Protein AF-A0A2M6WUZ1-F1 (afdb_monomer_lite)

Secondary structure (DSSP, 8-state):
--HHHHSSBTTBTT----HHHHHHHHHHHHHHHHHTTPPP---TTTS-GGGBSSSSSB-HHHHHHHHHHHHHHHHTT-

InterPro domains:
  IPR036514 SGNH hydrolase superfamily [G3DSA:3.40.50.1110] (6-78)

Structure (mmCIF, N/CA/C/O backbone):
data_AF-A0A2M6WUZ1-F1
#
_entry.id   AF-A0A2M6WUZ1-F1
#
loop_
_atom_site.group_PDB
_atom_site.id
_atom_site.type_symbol
_atom_site.label_atom_id
_atom_site.label_alt_id
_atom_site.label_comp_id
_atom_site.label_asym_id
_atom_site.label_entity_id
_atom_site.label_seq_id
_atom_site.pdbx_PDB_ins_code
_atom_site.Cartn_x
_atom_site.Cartn_y
_atom_site.Cartn_z
_atom_site.occupancy
_atom_site.B_iso_or_equiv
_atom_site.auth_seq_id
_atom_site.auth_comp_id
_atom_site.auth_asym_id
_atom_site.auth_atom_id
_atom_site.pdbx_PDB_model_num
ATOM 1 N N . MET A 1 1 ? 3.548 2.297 -5.074 1.00 91.06 1 MET A N 1
ATOM 2 C CA . MET A 1 1 ? 4.682 1.409 -5.421 1.00 91.06 1 MET A CA 1
ATOM 3 C C . MET A 1 1 ? 5.419 1.977 -6.632 1.00 91.06 1 MET A C 1
ATOM 5 O O . MET A 1 1 ? 4.869 2.852 -7.299 1.00 91.06 1 MET A O 1
ATOM 9 N N . ASP A 1 2 ? 6.613 1.474 -6.941 1.00 96.06 2 ASP A N 1
ATOM 10 C CA . ASP A 1 2 ? 7.386 1.878 -8.120 1.00 96.06 2 ASP A CA 1
ATOM 11 C C . ASP A 1 2 ? 7.074 0.977 -9.328 1.00 96.06 2 ASP A C 1
ATOM 13 O O . ASP A 1 2 ? 7.694 -0.069 -9.528 1.00 96.06 2 ASP A O 1
ATOM 17 N N . GLU A 1 3 ? 6.114 1.400 -10.154 1.00 96.38 3 GLU A N 1
ATOM 18 C CA . GLU A 1 3 ? 5.687 0.644 -11.341 1.00 96.38 3 GLU A CA 1
ATOM 19 C C . GLU A 1 3 ? 6.785 0.45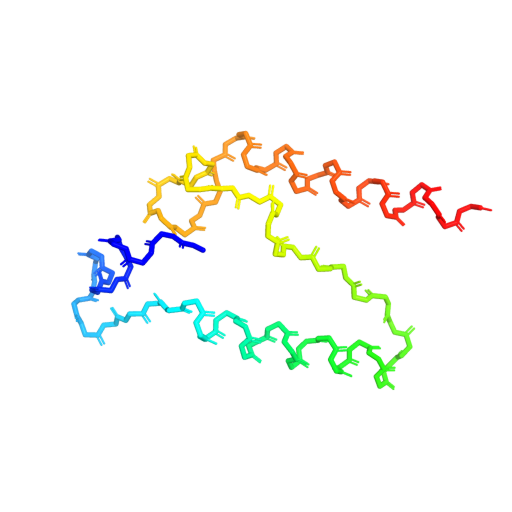2 -12.390 1.00 96.38 3 GLU A C 1
ATOM 21 O O . GLU A 1 3 ? 6.722 -0.506 -13.160 1.00 96.38 3 GLU A O 1
ATOM 26 N N . SER A 1 4 ? 7.830 1.290 -12.387 1.00 96.25 4 SER A N 1
ATOM 27 C CA . SER A 1 4 ? 8.971 1.104 -13.292 1.00 96.25 4 SER A CA 1
ATOM 28 C C . SER A 1 4 ? 9.735 -0.200 -13.029 1.00 96.25 4 SER A C 1
ATOM 30 O O . SER A 1 4 ? 10.488 -0.656 -13.888 1.00 96.25 4 SER A O 1
ATOM 32 N N . LYS A 1 5 ? 9.518 -0.819 -11.859 1.00 95.38 5 LYS A N 1
ATOM 33 C CA . LYS A 1 5 ? 10.133 -2.082 -11.432 1.00 95.38 5 LYS A CA 1
ATOM 34 C C . LYS A 1 5 ? 9.141 -3.239 -11.322 1.00 95.38 5 LYS A C 1
ATOM 36 O O . LYS A 1 5 ? 9.573 -4.370 -11.121 1.00 95.38 5 LYS A O 1
ATOM 41 N N . THR A 1 6 ? 7.836 -2.979 -11.427 1.00 96.50 6 THR A N 1
ATOM 42 C CA . THR A 1 6 ? 6.787 -3.989 -11.204 1.00 96.50 6 THR A CA 1
ATOM 43 C C . THR A 1 6 ? 5.885 -4.238 -12.410 1.00 96.50 6 THR A C 1
ATOM 45 O O . THR A 1 6 ? 4.981 -5.071 -12.313 1.00 96.50 6 THR A O 1
ATOM 48 N N . THR A 1 7 ? 6.130 -3.569 -13.541 1.00 96.38 7 THR A N 1
ATOM 49 C CA . THR A 1 7 ? 5.332 -3.686 -14.772 1.00 96.38 7 THR A CA 1
ATOM 50 C C . THR A 1 7 ? 6.235 -3.969 -15.987 1.00 96.38 7 THR A C 1
ATOM 52 O O . THR A 1 7 ? 6.546 -3.054 -16.751 1.00 96.38 7 THR A O 1
ATOM 55 N N . PRO A 1 8 ? 6.669 -5.226 -16.199 1.00 95.50 8 PRO A N 1
ATOM 56 C CA . PRO A 1 8 ? 6.347 -6.415 -15.407 1.00 95.50 8 PRO A CA 1
ATOM 57 C C . PRO A 1 8 ? 7.311 -6.646 -14.232 1.00 95.50 8 PRO A C 1
ATOM 59 O O . PRO A 1 8 ? 8.354 -6.004 -14.129 1.00 95.50 8 PRO A O 1
ATOM 62 N N . ILE A 1 9 ? 6.976 -7.583 -13.338 1.00 93.94 9 ILE A N 1
ATOM 63 C CA . ILE A 1 9 ? 7.857 -7.946 -12.217 1.00 93.94 9 ILE A CA 1
ATOM 64 C C . ILE A 1 9 ? 9.088 -8.737 -12.710 1.00 93.94 9 ILE A C 1
ATOM 66 O O . ILE A 1 9 ? 8.948 -9.589 -13.594 1.00 93.94 9 ILE A O 1
ATOM 70 N N . PRO A 1 10 ? 10.288 -8.551 -12.122 1.00 91.88 10 PRO A N 1
ATOM 71 C CA . PRO A 1 10 ? 11.534 -9.091 -12.683 1.00 91.88 10 PRO A CA 1
ATOM 72 C C . PRO A 1 10 ? 11.608 -10.622 -12.745 1.00 91.88 10 PRO A C 1
ATOM 74 O O . PRO A 1 10 ? 12.340 -11.177 -13.559 1.00 91.88 10 PRO A O 1
ATOM 77 N N . TRP A 1 11 ? 10.867 -11.317 -11.877 1.00 92.00 11 TRP A N 1
ATOM 78 C CA . TRP A 1 11 ? 10.861 -12.782 -11.785 1.00 92.00 11 TRP A CA 1
ATOM 79 C C . TRP A 1 11 ? 9.720 -13.453 -12.564 1.00 92.00 11 TRP A C 1
ATOM 81 O O . TRP A 1 11 ? 9.656 -14.681 -12.603 1.00 92.00 11 TRP A O 1
ATOM 91 N N . ASN A 1 12 ? 8.795 -12.685 -13.150 1.00 94.81 12 ASN A N 1
ATOM 92 C CA . ASN A 1 12 ? 7.727 -13.210 -14.000 1.00 94.81 12 ASN A CA 1
ATOM 93 C C . ASN A 1 12 ? 7.197 -12.108 -14.927 1.00 94.81 12 ASN A C 1
ATOM 95 O O . ASN A 1 12 ? 6.381 -11.284 -14.518 1.00 94.81 12 ASN A O 1
ATOM 99 N N . THR A 1 13 ? 7.616 -12.137 -16.191 1.00 95.06 13 THR A N 1
ATOM 100 C CA . THR A 1 13 ? 7.262 -11.111 -17.180 1.00 95.06 13 THR A CA 1
ATOM 101 C C . THR A 1 13 ? 5.789 -11.115 -17.594 1.00 95.06 13 THR A C 1
ATOM 103 O O . THR A 1 13 ? 5.322 -10.126 -18.149 1.00 95.06 13 THR A O 1
ATOM 106 N N . ASP A 1 14 ? 5.042 -12.180 -17.288 1.00 97.69 14 ASP A N 1
ATOM 107 C CA . ASP A 1 14 ? 3.598 -12.273 -17.546 1.00 97.69 14 ASP A CA 1
ATOM 108 C C . ASP A 1 14 ? 2.764 -11.649 -16.414 1.00 97.69 14 ASP A C 1
ATOM 110 O O . ASP A 1 14 ? 1.533 -11.606 -16.482 1.00 97.69 14 ASP A O 1
ATOM 114 N N . LYS A 1 15 ? 3.413 -11.188 -15.337 1.00 95.88 15 LYS A N 1
ATOM 115 C CA . LYS A 1 15 ? 2.758 -10.578 -14.179 1.00 95.88 15 LYS A CA 1
ATOM 116 C C . LYS A 1 15 ? 3.190 -9.132 -14.009 1.00 95.88 15 LYS A C 1
ATOM 118 O O . LYS A 1 15 ? 4.349 -8.770 -14.183 1.00 95.88 15 LYS A O 1
ATOM 123 N N . SER A 1 16 ? 2.238 -8.296 -13.617 1.00 96.62 16 SER A N 1
ATOM 124 C CA . SER A 1 16 ? 2.483 -6.901 -13.268 1.00 96.62 16 SER A CA 1
ATOM 125 C C . SER A 1 16 ? 1.734 -6.538 -12.000 1.00 96.62 16 SER A C 1
ATOM 127 O O . SER A 1 16 ? 0.623 -7.022 -11.766 1.00 96.62 16 SER A O 1
ATOM 129 N N . TYR A 1 17 ? 2.328 -5.662 -11.202 1.00 95.56 17 TYR A N 1
ATOM 130 C CA . TYR A 1 17 ? 1.643 -4.996 -10.105 1.00 95.56 17 TYR A CA 1
ATOM 131 C C . TYR A 1 17 ? 1.504 -3.522 -10.466 1.00 95.56 17 TYR A C 1
ATOM 133 O O . TYR A 1 17 ? 2.497 -2.877 -10.793 1.00 95.56 17 TYR A O 1
ATOM 141 N N . THR A 1 18 ? 0.272 -3.005 -10.416 1.00 96.56 18 THR A N 1
ATOM 142 C CA . THR A 1 18 ? -0.072 -1.616 -10.776 1.00 96.56 18 THR A CA 1
ATOM 143 C C . THR A 1 18 ? -0.721 -0.874 -9.604 1.00 96.56 18 THR A C 1
ATOM 145 O O . THR A 1 18 ? -1.401 -1.477 -8.767 1.00 96.56 18 THR A O 1
ATOM 148 N N . ASN A 1 19 ? -0.478 0.431 -9.491 1.00 95.94 19 ASN A N 1
ATOM 149 C CA . ASN A 1 19 ? -1.028 1.273 -8.431 1.00 95.94 19 ASN A CA 1
ATOM 150 C C . ASN A 1 19 ? -2.555 1.341 -8.553 1.00 95.94 19 ASN A C 1
ATOM 152 O O . ASN A 1 19 ? -3.245 1.457 -7.546 1.00 95.94 19 ASN A O 1
ATOM 156 N N . GLU A 1 20 ? -3.093 1.175 -9.765 1.00 96.94 20 GLU A N 1
ATOM 157 C CA . GLU A 1 20 ? -4.524 0.962 -9.991 1.00 96.94 20 GLU A CA 1
ATOM 158 C C . GLU A 1 20 ? -5.047 -0.261 -9.219 1.00 96.94 20 GLU A C 1
ATOM 160 O O . GLU A 1 20 ? -6.061 -0.169 -8.524 1.00 96.94 20 GLU A O 1
ATOM 165 N N . ASN A 1 21 ? -4.340 -1.397 -9.283 1.00 96.19 21 ASN A N 1
ATOM 166 C CA . ASN A 1 21 ? -4.725 -2.599 -8.545 1.00 96.19 21 ASN A CA 1
ATOM 167 C C . ASN A 1 21 ? -4.603 -2.411 -7.029 1.00 96.19 21 ASN A C 1
ATOM 169 O O . ASN A 1 21 ? -5.480 -2.889 -6.311 1.00 96.19 21 ASN A O 1
ATOM 173 N N . ILE A 1 22 ? -3.574 -1.699 -6.551 1.00 95.50 22 ILE A N 1
ATOM 174 C CA . ILE A 1 22 ? -3.452 -1.327 -5.130 1.00 95.50 22 ILE A CA 1
ATOM 175 C C . ILE A 1 22 ? -4.670 -0.509 -4.703 1.00 95.50 22 ILE A C 1
ATOM 177 O O . ILE A 1 22 ? -5.378 -0.917 -3.791 1.00 95.50 22 ILE A O 1
ATOM 181 N N . LYS A 1 23 ? -4.996 0.567 -5.428 1.00 96.75 23 LYS A N 1
ATOM 182 C CA . LYS A 1 23 ? -6.150 1.423 -5.124 1.00 96.75 23 LYS A CA 1
ATOM 183 C C . LYS A 1 23 ? -7.468 0.646 -5.115 1.00 96.75 23 LYS A C 1
ATOM 185 O O . LYS A 1 23 ? -8.321 0.870 -4.262 1.00 96.75 23 LYS A O 1
ATOM 190 N N . ARG A 1 24 ? -7.649 -0.288 -6.054 1.00 98.19 24 ARG A N 1
ATOM 191 C CA . ARG A 1 24 ? -8.837 -1.153 -6.093 1.00 98.19 24 ARG A CA 1
ATOM 192 C C . ARG A 1 24 ? -8.937 -2.046 -4.853 1.00 98.19 24 ARG A C 1
ATOM 194 O O . ARG A 1 24 ? -10.037 -2.223 -4.336 1.00 98.19 24 ARG A O 1
ATOM 201 N N . LEU A 1 25 ? -7.820 -2.626 -4.412 1.00 97.75 25 LEU A N 1
ATOM 202 C CA . LEU A 1 25 ? -7.773 -3.477 -3.222 1.00 97.75 25 LEU A CA 1
ATOM 203 C C . LEU A 1 25 ? -7.963 -2.664 -1.939 1.00 97.75 25 LEU A C 1
ATOM 205 O O . LEU A 1 25 ? -8.757 -3.077 -1.099 1.00 97.75 25 LEU A O 1
ATOM 209 N N . ASP A 1 26 ? -7.324 -1.499 -1.825 1.00 97.81 26 ASP A N 1
ATOM 210 C CA . ASP A 1 26 ? -7.489 -0.586 -0.690 1.00 97.81 26 ASP A CA 1
ATOM 211 C C . ASP A 1 26 ? -8.958 -0.196 -0.514 1.00 97.81 26 ASP A C 1
ATOM 213 O O . ASP A 1 26 ? -9.505 -0.393 0.565 1.00 97.81 26 ASP A O 1
ATOM 217 N N . ASN A 1 27 ? -9.639 0.219 -1.589 1.00 98.38 27 ASN A N 1
ATOM 218 C CA . ASN A 1 27 ? -11.070 0.541 -1.541 1.00 98.38 27 ASN A CA 1
ATOM 219 C 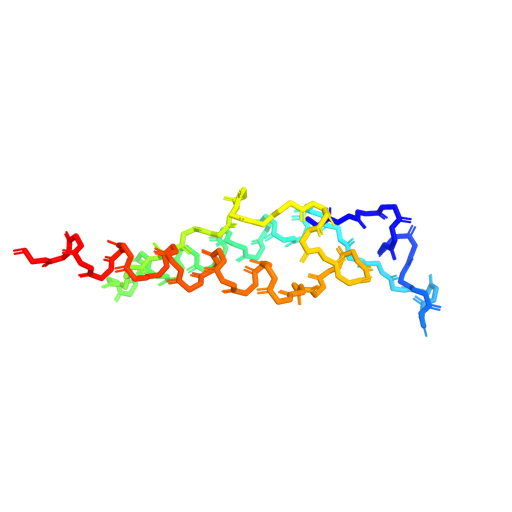C . ASN A 1 27 ? -11.931 -0.655 -1.092 1.00 98.38 27 ASN A C 1
ATOM 221 O O . ASN A 1 27 ? -12.929 -0.486 -0.392 1.00 98.38 27 ASN A O 1
ATOM 225 N N . ALA A 1 28 ? -11.582 -1.875 -1.516 1.00 98.69 28 ALA A N 1
ATOM 226 C CA . ALA A 1 28 ? -12.315 -3.077 -1.123 1.00 98.69 28 ALA A CA 1
ATOM 227 C C . ALA A 1 28 ? -12.111 -3.412 0.365 1.00 98.69 28 ALA A C 1
ATOM 229 O O . ALA A 1 28 ? -13.062 -3.812 1.038 1.00 98.69 28 ALA A O 1
ATOM 230 N N . ILE A 1 29 ? -10.891 -3.231 0.881 1.00 98.62 29 ILE A N 1
ATOM 231 C CA . ILE A 1 29 ? -10.556 -3.432 2.296 1.00 98.62 29 ILE A CA 1
ATOM 232 C C . ILE A 1 29 ? -11.199 -2.341 3.156 1.00 98.62 29 ILE A C 1
ATOM 234 O O . ILE A 1 29 ? -11.806 -2.661 4.175 1.00 98.62 29 ILE A O 1
ATOM 238 N N . GLU A 1 30 ? -11.119 -1.078 2.737 1.00 98.56 30 GLU A N 1
ATOM 239 C CA . GLU A 1 30 ? -11.753 0.059 3.408 1.00 98.56 30 GLU A CA 1
ATOM 240 C C . GLU A 1 30 ? -13.259 -0.165 3.540 1.00 98.56 30 GLU A C 1
ATOM 242 O O . GLU A 1 30 ? -13.781 -0.155 4.654 1.00 98.56 30 GLU A O 1
ATOM 247 N N . LYS A 1 31 ? -13.934 -0.514 2.436 1.00 98.69 31 LYS A N 1
ATOM 248 C CA . LYS A 1 31 ? -15.358 -0.859 2.459 1.00 98.69 31 LYS A CA 1
ATOM 249 C C . LYS A 1 31 ? -15.665 -2.005 3.427 1.00 98.69 31 LYS A C 1
ATOM 251 O O . LYS A 1 31 ? -16.638 -1.940 4.175 1.00 98.69 31 LYS A O 1
ATOM 256 N N . PHE A 1 32 ? -14.858 -3.067 3.415 1.00 98.75 32 PHE A N 1
ATOM 257 C CA . PHE A 1 32 ? -15.036 -4.174 4.353 1.00 98.75 32 PHE A CA 1
ATOM 258 C C . PHE A 1 32 ? -14.911 -3.699 5.807 1.00 98.75 32 PHE A C 1
ATOM 260 O O . PHE A 1 32 ? -15.712 -4.093 6.655 1.00 98.75 32 PHE A O 1
ATOM 267 N N . CYS A 1 33 ? -13.931 -2.846 6.105 1.00 98.69 33 CYS A N 1
ATOM 268 C CA . CYS A 1 33 ? -13.757 -2.269 7.430 1.00 98.69 33 CYS A CA 1
ATOM 269 C C . CYS A 1 33 ? -14.970 -1.423 7.846 1.00 98.69 33 CYS A C 1
ATOM 271 O O . CYS A 1 33 ? -15.489 -1.636 8.942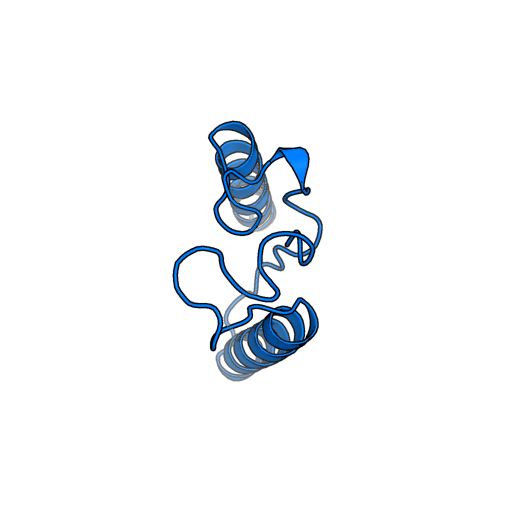 1.00 98.69 33 CYS A O 1
ATOM 273 N N . GLU A 1 34 ? -15.469 -0.546 6.971 1.00 98.38 34 GLU A N 1
ATOM 274 C CA . GLU A 1 34 ? -16.674 0.262 7.206 1.00 98.38 34 GLU A CA 1
ATOM 275 C C . GLU A 1 34 ? -17.896 -0.609 7.531 1.00 98.38 34 GLU A C 1
ATOM 277 O O . GLU A 1 34 ? -18.532 -0.425 8.574 1.00 98.38 34 GLU A O 1
ATOM 282 N N . ASP A 1 35 ? -18.176 -1.612 6.690 1.00 98.69 35 ASP A N 1
ATOM 283 C CA . ASP A 1 35 ? -19.321 -2.521 6.844 1.00 98.69 35 ASP A CA 1
ATOM 284 C C . ASP A 1 35 ? -19.260 -3.304 8.174 1.00 98.69 35 ASP A C 1
ATOM 286 O O . ASP A 1 35 ? -20.292 -3.652 8.753 1.00 98.69 35 ASP A O 1
ATOM 290 N N . ASN A 1 36 ? -18.051 -3.553 8.689 1.00 98.62 36 ASN A N 1
ATOM 291 C CA . ASN A 1 36 ? -17.807 -4.324 9.911 1.00 98.62 36 ASN A CA 1
ATOM 292 C C . ASN A 1 36 ? -17.459 -3.460 11.135 1.00 98.62 36 ASN A C 1
ATOM 294 O O . ASN A 1 36 ? -17.100 -4.009 12.178 1.00 98.62 36 ASN A O 1
ATOM 298 N N . LYS A 1 37 ? -17.580 -2.127 11.048 1.00 97.81 37 LYS A N 1
ATOM 299 C CA . LYS A 1 37 ? -17.221 -1.188 12.133 1.00 97.81 37 LYS A CA 1
ATOM 300 C C . LYS A 1 37 ? -15.773 -1.356 12.618 1.00 97.81 37 LYS A C 1
ATOM 302 O O . LYS A 1 37 ? -15.482 -1.218 13.806 1.00 97.81 37 LYS A O 1
ATOM 307 N N . LEU A 1 38 ? -14.867 -1.664 11.695 1.00 97.31 38 LEU A N 1
ATOM 308 C CA . LEU A 1 38 ? -13.426 -1.713 11.918 1.00 97.31 38 LEU A CA 1
ATOM 309 C C . LEU A 1 38 ? -12.796 -0.412 11.415 1.00 97.31 38 LEU A C 1
ATOM 311 O O . LEU A 1 38 ? -13.223 0.156 10.413 1.00 97.31 38 LEU A O 1
ATOM 315 N N . LYS A 1 39 ? -11.746 0.053 12.091 1.00 95.44 39 LYS A N 1
ATOM 316 C CA . LYS A 1 39 ? -10.961 1.203 11.632 1.00 95.44 39 LYS A CA 1
ATOM 317 C C . LYS A 1 39 ? -10.032 0.763 10.500 1.00 95.44 39 LYS A C 1
ATOM 319 O O . LYS A 1 39 ? -9.150 -0.064 10.722 1.00 95.44 39 LYS A O 1
ATOM 324 N N . PHE A 1 40 ? -10.209 1.332 9.312 1.00 97.44 40 PHE A N 1
ATOM 325 C CA . PHE A 1 40 ? -9.225 1.236 8.237 1.00 97.44 40 PHE A CA 1
ATOM 326 C C . PHE A 1 40 ? -8.107 2.258 8.475 1.00 97.44 40 PHE A C 1
ATOM 328 O O . PHE A 1 40 ? -8.375 3.410 8.818 1.00 97.44 40 PHE A O 1
ATOM 335 N N . ILE A 1 41 ? -6.849 1.839 8.323 1.00 97.12 41 ILE A N 1
ATOM 336 C CA . ILE A 1 41 ? -5.690 2.734 8.402 1.00 97.12 41 ILE A CA 1
ATOM 337 C C . ILE A 1 41 ? -5.095 2.836 6.995 1.00 97.12 41 ILE A C 1
ATOM 339 O O . ILE A 1 41 ? -4.406 1.901 6.578 1.00 97.12 41 ILE A O 1
ATOM 343 N N . PRO A 1 42 ? -5.324 3.942 6.263 1.00 95.88 42 PRO A N 1
ATOM 344 C CA . PRO A 1 42 ? -4.760 4.105 4.932 1.00 95.88 42 PRO A CA 1
ATOM 345 C C . PRO A 1 42 ? -3.232 4.202 5.007 1.00 95.88 42 PRO A C 1
ATOM 347 O O . PRO A 1 42 ? -2.677 4.922 5.849 1.00 95.88 42 PRO A O 1
ATOM 350 N N . MET A 1 43 ? -2.575 3.466 4.108 1.00 95.69 43 MET A N 1
ATOM 351 C CA . MET A 1 43 ? -1.114 3.418 3.964 1.00 95.69 43 MET A CA 1
ATOM 352 C C . MET A 1 43 ? -0.608 4.155 2.719 1.00 95.69 43 MET A C 1
ATOM 354 O O . MET A 1 43 ? 0.606 4.245 2.516 1.00 95.69 43 MET A O 1
ATOM 358 N N . ASP A 1 44 ? -1.513 4.703 1.903 1.00 94.19 44 ASP A N 1
ATOM 359 C CA . ASP A 1 44 ? -1.137 5.532 0.761 1.00 94.19 44 ASP A CA 1
ATOM 360 C C . ASP A 1 44 ? -0.286 6.728 1.216 1.00 94.19 44 ASP A C 1
ATOM 362 O O . ASP A 1 44 ? -0.548 7.359 2.243 1.00 94.19 44 ASP A O 1
ATOM 366 N N . GLY A 1 45 ? 0.800 6.987 0.490 1.00 94.69 45 GLY A N 1
ATOM 367 C CA . GLY A 1 45 ? 1.770 8.037 0.813 1.00 94.69 45 GLY A CA 1
ATOM 368 C C . GLY A 1 45 ? 2.656 7.805 2.050 1.00 94.69 45 GLY A C 1
ATOM 369 O O . GLY A 1 45 ? 3.539 8.623 2.306 1.00 94.69 45 GLY A O 1
ATOM 370 N N . VAL A 1 46 ? 2.490 6.715 2.813 1.00 97.38 46 VAL A N 1
ATOM 371 C CA . VAL A 1 46 ? 3.318 6.444 4.013 1.00 97.38 46 VAL A CA 1
ATOM 372 C C . VAL A 1 46 ? 4.746 6.044 3.643 1.00 97.38 46 VAL A C 1
ATOM 374 O O . VAL A 1 46 ? 5.699 6.427 4.324 1.00 97.38 46 VAL A O 1
ATOM 377 N N . VAL A 1 47 ? 4.902 5.279 2.564 1.00 97.38 47 VAL A N 1
ATOM 378 C CA . VAL A 1 47 ? 6.198 4.853 2.023 1.00 97.38 47 VAL A CA 1
ATOM 379 C C . VAL A 1 47 ? 6.375 5.411 0.613 1.00 97.38 47 VAL A C 1
ATOM 381 O O . VAL A 1 47 ? 5.451 5.374 -0.198 1.00 97.38 47 VAL A O 1
ATOM 384 N N . GLY A 1 48 ? 7.560 5.949 0.324 1.00 96.25 48 GLY A N 1
ATOM 385 C CA . GLY A 1 48 ? 7.947 6.417 -1.008 1.00 96.25 48 GLY A CA 1
ATOM 386 C C . GLY A 1 48 ? 8.813 5.395 -1.743 1.00 96.25 48 GLY A C 1
ATOM 387 O O . GLY A 1 48 ? 9.221 4.391 -1.166 1.00 96.25 48 GLY A O 1
ATOM 388 N N . ASN A 1 49 ? 9.149 5.664 -3.007 1.00 96.44 49 ASN A N 1
ATOM 389 C CA . ASN A 1 49 ? 9.941 4.734 -3.827 1.00 96.44 49 ASN A CA 1
ATOM 390 C C . ASN A 1 49 ? 11.324 4.416 -3.223 1.00 96.44 49 ASN A C 1
ATOM 392 O O . ASN A 1 49 ? 11.775 3.277 -3.311 1.00 96.44 49 ASN A O 1
ATOM 396 N N . ASP A 1 50 ? 11.958 5.380 -2.547 1.00 97.25 50 ASP A N 1
ATOM 397 C CA . ASP A 1 50 ? 13.247 5.188 -1.855 1.00 97.25 50 ASP A CA 1
ATOM 398 C C . ASP A 1 50 ? 13.144 4.290 -0.609 1.00 97.25 50 ASP A C 1
ATOM 400 O O . ASP A 1 50 ? 14.148 3.824 -0.061 1.00 97.25 50 ASP A O 1
ATOM 404 N N . ASP A 1 51 ? 11.923 4.042 -0.139 1.00 98.25 51 ASP A N 1
ATOM 405 C CA . ASP A 1 51 ? 11.645 3.137 0.964 1.00 98.25 51 ASP A CA 1
ATOM 406 C C . ASP A 1 51 ? 11.378 1.703 0.484 1.00 98.25 51 ASP A C 1
ATOM 408 O O . ASP A 1 51 ? 11.057 0.866 1.322 1.00 98.25 51 ASP A O 1
ATOM 412 N N . LEU A 1 52 ? 11.499 1.394 -0.816 1.00 96.81 52 LEU A N 1
ATOM 413 C CA . LEU A 1 52 ? 11.188 0.080 -1.396 1.00 96.81 52 LEU A CA 1
ATOM 414 C C . LEU A 1 52 ? 12.455 -0.632 -1.903 1.00 96.81 52 LEU A C 1
ATOM 416 O O . LEU A 1 52 ? 13.315 -0.020 -2.532 1.00 96.81 52 LEU A O 1
ATOM 420 N N . ILE A 1 53 ? 12.568 -1.939 -1.653 1.00 96.00 53 ILE A N 1
ATOM 421 C CA . ILE A 1 53 ? 13.716 -2.770 -2.065 1.00 96.00 53 ILE A CA 1
ATOM 422 C C . ILE A 1 53 ? 13.657 -3.066 -3.568 1.00 96.00 53 ILE A C 1
ATOM 424 O O . ILE A 1 53 ? 14.628 -2.866 -4.292 1.00 96.00 53 ILE A O 1
ATOM 428 N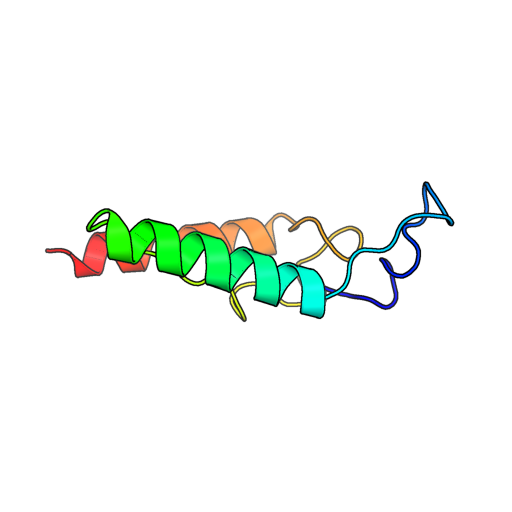 N . ASP A 1 54 ? 12.502 -3.523 -4.041 1.00 94.31 54 ASP A N 1
ATOM 429 C CA . ASP A 1 54 ? 12.264 -4.010 -5.405 1.00 94.31 54 ASP A CA 1
ATOM 430 C C . ASP A 1 54 ? 11.151 -3.232 -6.123 1.00 94.31 54 ASP A C 1
ATOM 432 O O . ASP A 1 54 ? 10.635 -3.661 -7.149 1.00 94.31 54 ASP A O 1
ATOM 436 N N . GLY A 1 55 ? 10.777 -2.075 -5.575 1.00 95.06 55 GLY A N 1
ATOM 437 C CA . GLY A 1 55 ? 9.636 -1.291 -6.037 1.00 95.06 55 GLY A CA 1
ATOM 438 C C . GLY A 1 55 ? 8.296 -1.700 -5.428 1.00 95.06 55 GLY A C 1
ATOM 439 O O . GLY A 1 55 ? 7.308 -1.012 -5.679 1.00 95.06 55 GLY A O 1
ATOM 440 N N . LEU A 1 56 ? 8.259 -2.737 -4.580 1.00 94.44 56 LEU A N 1
ATOM 441 C CA . LEU A 1 56 ? 7.061 -3.180 -3.861 1.00 94.44 56 LEU A CA 1
ATOM 442 C C . LEU A 1 56 ? 7.288 -3.314 -2.349 1.00 94.44 56 LEU A C 1
ATOM 444 O O . LEU A 1 56 ? 6.524 -2.758 -1.562 1.00 94.44 56 LEU A O 1
ATOM 448 N N . HIS A 1 57 ? 8.315 -4.054 -1.936 1.00 95.94 57 HIS A N 1
ATOM 449 C CA . HIS A 1 57 ? 8.527 -4.412 -0.536 1.00 95.94 57 HIS A CA 1
ATOM 450 C C . HIS A 1 57 ? 9.274 -3.306 0.219 1.00 95.94 57 HIS A C 1
ATOM 452 O O . HIS A 1 57 ? 10.347 -2.896 -0.235 1.00 95.94 57 HIS A O 1
ATOM 458 N N . PRO A 1 58 ? 8.771 -2.835 1.376 1.00 98.06 58 PRO A N 1
ATOM 459 C CA . PRO A 1 58 ? 9.467 -1.835 2.173 1.00 98.06 58 PRO A CA 1
ATOM 460 C C . PRO A 1 58 ? 10.847 -2.307 2.651 1.00 98.06 58 PRO A C 1
ATOM 462 O O . PRO A 1 58 ? 11.044 -3.459 3.029 1.00 98.06 58 PRO A O 1
ATOM 465 N N . ASN A 1 59 ? 11.810 -1.393 2.684 1.00 98.38 59 ASN A N 1
ATOM 466 C CA . ASN A 1 59 ? 13.085 -1.567 3.367 1.00 98.38 59 ASN A CA 1
ATOM 467 C C . ASN A 1 59 ? 12.960 -1.185 4.854 1.00 98.38 59 ASN A C 1
ATOM 469 O O . ASN A 1 59 ? 11.888 -0.807 5.332 1.00 98.38 59 ASN A O 1
ATOM 473 N N . THR A 1 60 ? 14.065 -1.236 5.605 1.00 98.56 60 THR A N 1
ATOM 474 C CA . THR A 1 60 ? 14.085 -0.878 7.035 1.00 98.56 60 THR A CA 1
ATOM 475 C C . THR A 1 60 ? 13.478 0.499 7.320 1.00 98.56 60 THR A C 1
ATOM 477 O O . THR A 1 60 ? 12.730 0.650 8.283 1.00 98.56 60 THR A O 1
ATOM 480 N N . LYS A 1 61 ? 13.754 1.509 6.483 1.00 98.44 61 LYS A N 1
ATOM 481 C CA . LYS A 1 61 ? 13.195 2.860 6.655 1.00 98.44 61 LYS A CA 1
ATOM 482 C C . LYS A 1 61 ? 11.692 2.872 6.383 1.00 98.44 61 LYS A C 1
ATOM 484 O O . LYS A 1 61 ? 10.945 3.455 7.167 1.00 98.44 61 LYS A O 1
ATOM 489 N N . GLY A 1 62 ? 11.248 2.178 5.336 1.00 98.44 62 GLY A N 1
ATOM 490 C CA . GLY A 1 62 ? 9.829 2.011 5.027 1.00 98.44 62 GLY A CA 1
ATOM 491 C C . GLY A 1 62 ? 9.055 1.332 6.156 1.00 98.44 62 GLY A C 1
ATOM 492 O O . GLY A 1 62 ? 8.020 1.836 6.587 1.00 98.44 62 GLY A O 1
ATOM 493 N N . HIS A 1 63 ? 9.597 0.251 6.720 1.00 98.56 63 HIS A N 1
ATOM 494 C CA . HIS A 1 63 ? 8.990 -0.425 7.869 1.00 98.56 63 HIS A CA 1
ATOM 495 C C . HIS A 1 63 ? 8.890 0.473 9.111 1.00 98.56 63 HIS A C 1
ATOM 497 O O . HIS A 1 63 ? 7.874 0.431 9.804 1.00 98.56 63 HIS A O 1
ATOM 503 N N . ILE A 1 64 ? 9.883 1.331 9.372 1.00 98.75 64 ILE A N 1
ATOM 504 C CA . ILE A 1 64 ? 9.812 2.319 10.463 1.00 98.75 64 ILE A CA 1
ATOM 505 C C . ILE A 1 64 ? 8.677 3.328 10.224 1.00 98.75 64 ILE A C 1
ATOM 507 O O . ILE A 1 64 ? 7.948 3.659 11.160 1.00 98.75 64 ILE A O 1
ATOM 511 N N . LYS A 1 65 ? 8.485 3.800 8.984 1.00 98.69 65 LYS A N 1
ATOM 512 C CA . LYS A 1 65 ? 7.378 4.713 8.640 1.00 98.69 65 LYS A CA 1
ATOM 513 C C . LYS A 1 65 ? 6.015 4.059 8.864 1.00 98.69 65 LYS A C 1
ATOM 515 O O . LYS A 1 65 ? 5.153 4.672 9.489 1.00 98.69 65 LYS A O 1
ATOM 520 N N . ILE A 1 66 ? 5.854 2.806 8.434 1.00 98.44 66 ILE A N 1
ATOM 521 C CA . ILE A 1 66 ? 4.629 2.023 8.667 1.00 98.44 66 ILE A CA 1
ATOM 522 C C . ILE A 1 66 ? 4.372 1.859 10.170 1.00 98.44 66 ILE A C 1
ATOM 524 O O . ILE A 1 66 ? 3.266 2.130 10.634 1.00 98.44 66 ILE A O 1
ATOM 528 N N . PHE A 1 67 ? 5.393 1.489 10.950 1.00 98.50 67 PHE A N 1
ATOM 529 C CA . PHE A 1 67 ? 5.267 1.365 12.403 1.00 98.50 67 PHE A CA 1
ATOM 530 C C . PHE A 1 67 ? 4.797 2.674 13.051 1.00 98.50 67 PHE A C 1
ATOM 532 O O . PHE A 1 67 ? 3.834 2.669 13.815 1.00 98.50 67 PHE A O 1
ATOM 539 N N . ASN A 1 68 ? 5.433 3.800 12.716 1.00 98.44 68 ASN A N 1
ATOM 540 C CA . ASN A 1 68 ? 5.068 5.102 13.272 1.00 98.44 68 ASN A CA 1
ATOM 541 C C . ASN A 1 68 ? 3.635 5.500 12.894 1.00 98.44 68 ASN A C 1
ATOM 5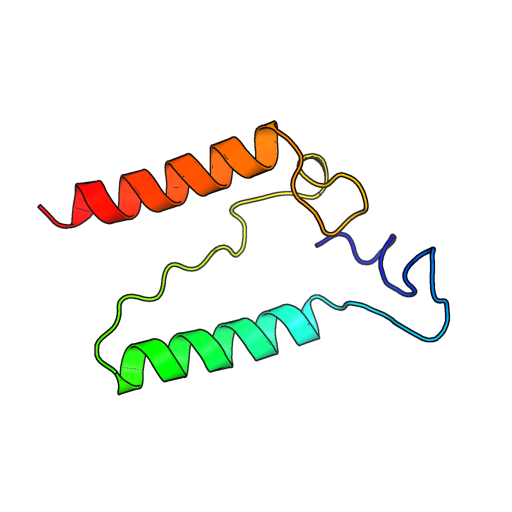43 O O . ASN A 1 68 ? 2.893 5.966 13.753 1.00 98.44 68 ASN A O 1
ATOM 547 N N . ARG A 1 69 ? 3.219 5.252 11.643 1.00 97.81 69 ARG A N 1
ATOM 548 C CA . ARG A 1 69 ? 1.843 5.482 11.179 1.00 97.81 69 ARG A CA 1
ATOM 549 C C . ARG A 1 69 ? 0.830 4.718 12.031 1.00 97.81 69 ARG A C 1
ATOM 551 O O . ARG A 1 69 ? -0.140 5.314 12.490 1.00 97.81 69 ARG A O 1
ATOM 558 N N . MET A 1 70 ? 1.060 3.421 12.248 1.00 96.94 70 MET A N 1
ATOM 559 C CA . MET A 1 70 ? 0.173 2.577 13.058 1.00 96.94 70 MET A CA 1
ATOM 560 C C . MET A 1 70 ? 0.168 3.012 14.524 1.00 96.94 70 MET A C 1
ATOM 562 O O . MET A 1 70 ? -0.894 3.101 15.133 1.00 96.94 70 MET A O 1
ATOM 566 N N . LYS A 1 71 ? 1.342 3.321 15.084 1.00 97.12 71 LYS A N 1
ATOM 567 C CA . LYS A 1 71 ? 1.480 3.795 16.462 1.00 97.12 71 LYS A CA 1
ATOM 568 C C . LYS A 1 71 ? 0.676 5.076 16.696 1.00 97.12 71 LYS A C 1
ATOM 570 O O . LYS A 1 71 ? -0.115 5.112 17.632 1.00 97.12 71 LYS A O 1
ATOM 575 N N . SER A 1 72 ? 0.809 6.078 15.824 1.00 96.69 72 SER A N 1
ATOM 576 C CA . SER A 1 72 ? 0.053 7.331 15.943 1.00 96.69 72 SER A CA 1
ATOM 577 C C . SER A 1 72 ? -1.461 7.121 15.862 1.00 96.69 72 SER A C 1
ATOM 579 O O . SER A 1 72 ? -2.201 7.785 16.579 1.00 96.69 72 SER A O 1
ATOM 581 N N . GLU A 1 73 ? -1.930 6.175 15.042 1.00 95.88 73 GLU A N 1
ATOM 582 C CA . GLU A 1 73 ? -3.359 5.836 14.955 1.00 95.88 73 GLU A CA 1
ATOM 583 C C . GLU A 1 73 ?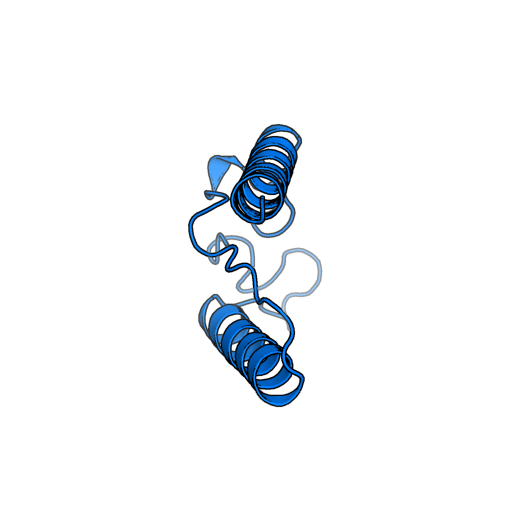 -3.912 5.149 16.200 1.00 95.88 73 GLU A C 1
ATOM 585 O O . GLU A 1 73 ? -5.114 5.240 16.446 1.00 95.88 73 GLU A O 1
ATOM 590 N N . LEU A 1 74 ? -3.068 4.441 16.953 1.00 94.56 74 LEU A N 1
ATOM 591 C CA . LEU A 1 74 ? -3.440 3.821 18.224 1.00 94.56 74 LEU A CA 1
ATOM 592 C C . LEU A 1 74 ? -3.399 4.836 19.369 1.00 94.56 74 LEU A C 1
ATOM 594 O O . LEU A 1 74 ? -4.290 4.845 20.212 1.00 94.56 74 LEU A O 1
ATOM 598 N N . GLU A 1 75 ? -2.392 5.710 19.388 1.00 95.69 75 GLU A N 1
ATOM 599 C CA . GLU A 1 75 ? -2.262 6.769 20.395 1.00 95.69 75 GLU A CA 1
ATOM 600 C C . GLU A 1 75 ? -3.395 7.801 20.291 1.00 95.69 75 GLU A C 1
ATOM 602 O O . GLU A 1 75 ? -3.851 8.307 21.310 1.00 95.69 75 GLU A O 1
ATOM 607 N N . SER A 1 76 ? -3.917 8.066 19.088 1.00 92.25 76 SER A N 1
ATOM 608 C CA . SER A 1 76 ? -5.045 8.986 18.887 1.00 92.25 76 SER A CA 1
ATOM 609 C C . SER A 1 76 ? -6.417 8.409 19.271 1.00 92.25 76 SER A C 1
ATOM 611 O O . SER A 1 76 ? -7.429 9.063 19.031 1.00 92.25 76 SER A O 1
ATOM 613 N N . MET A 1 77 ? -6.483 7.160 19.746 1.00 84.25 77 MET A N 1
ATOM 614 C CA . MET A 1 77 ? -7.731 6.505 20.171 1.00 84.25 77 MET A CA 1
ATOM 615 C C . MET A 1 77 ? -7.999 6.638 21.679 1.00 84.25 77 MET A C 1
ATOM 617 O O . MET A 1 77 ? -9.019 6.129 22.144 1.00 84.25 77 MET A O 1
ATOM 621 N N . GLN A 1 78 ? -7.095 7.281 22.427 1.00 58.00 78 GLN A N 1
ATOM 622 C CA . GLN A 1 78 ? -7.285 7.657 23.835 1.00 58.00 78 GLN A CA 1
ATOM 623 C C . GLN A 1 78 ? -8.073 8.958 23.971 1.00 58.00 78 GLN A C 1
ATOM 625 O O . GLN A 1 78 ? -8.890 9.020 24.916 1.00 58.00 78 GLN A O 1
#

pLDDT: mean 96.0, std 4.87, range [58.0, 98.75]

Foldseek 3Di:
DQQVQVCPDPVDNVHGDDVVVVVVVLVVVCVVCVVVVHDDQDCPPLDDCVQADRSPHGDPVSVVSVVVSVVVVVVVVD

Sequence (78 aa):
MDESKTTPIPWNTDKSYTNENIKRLDNAIEKFCEDNKLKFIPMDGVVGNDDLIDGLHPNTKGHIKIFNRMKSELESMQ

Organism: NCBI:txid1974527

Radius of gyration: 14.56 Å; chains: 1; bounding box: 33×22×41 Å